Protein AF-A0A382TQS8-F1 (afdb_monomer_lite)

Sequence (113 aa):
MTKLNESIEMHDLKLEKVFITHTHFDHIQFLSDILYQFPQVQLCGYEKPEIKLSNHYRKLIHHEIISLGSEMITSLHTPGHYPDSLCFWNKKNNSLFTGDTMFVGRTGRTVDT

InterPro domains:
  IPR001279 Metallo-beta-lactamase [PF00753] (9-111)
  IPR036866 Ribonuclease Z/Hydroxyacylglutathione hydrolase-like [G3DSA:3.60.15.10] (1-113)
  IPR036866 Ribonuclease Z/Hydroxyacylglutathione hydrolase-like [SSF56281] (6-111)
  IPR051453 Metallo-Beta-Lactamase Glyoxalase II [PTHR46233] (3-110)

Secondary structure (DSSP, 8-state):
-HHHHHHHHHTT----EEE-S---HHHHTTHHHHHHH-TTPEEEEESS-SSPPPTTEEEE-TT-EEEETTEEEEEEE--SSSTT-EEEEETTTTEEE-TTSEETTEEPPPP--

Radius of gyration: 14.23 Å; chains: 1; bounding box: 32×33×36 Å

Foldseek 3Di:
DVVVVCVCVVVVHDQAEDEQQAPDCVSCVCVVVCCVVRVNHAYEFAQDHPDDDDPSYDHDDAQDWDDDPPFIWGWHQQPFQHRRGTKIDGPVVRDIDRPQQDDVPDHHHGDDD

pLDDT: mean 94.54, std 6.4, range [56.53, 98.81]

Structure (mmCIF, N/CA/C/O backbone):
data_AF-A0A382TQS8-F1
#
_entry.id   AF-A0A382TQS8-F1
#
loop_
_atom_site.group_PDB
_atom_site.id
_atom_site.type_symbol
_atom_site.label_atom_id
_atom_site.label_alt_id
_atom_site.label_comp_id
_atom_site.label_asym_id
_atom_site.label_entity_id
_atom_site.label_seq_id
_atom_site.pdbx_PDB_ins_code
_atom_site.Cartn_x
_atom_site.Cartn_y
_atom_site.Cartn_z
_atom_site.occupancy
_atom_site.B_iso_or_equiv
_atom_site.auth_seq_id
_atom_site.auth_comp_id
_atom_site.auth_asym_id
_atom_site.auth_atom_id
_atom_site.pdbx_PDB_model_num
ATOM 1 N N .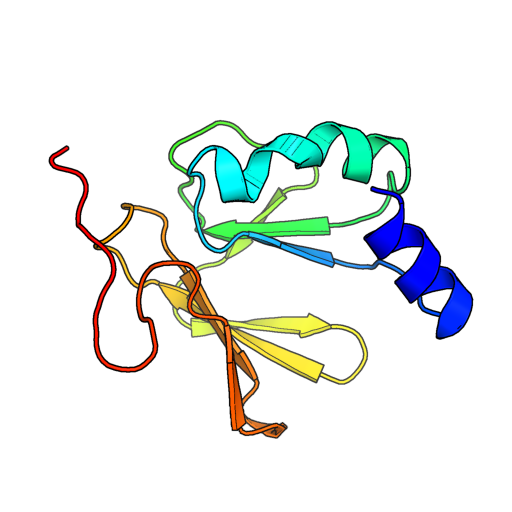 MET A 1 1 ? -2.735 16.665 0.560 1.00 76.62 1 MET A N 1
ATOM 2 C CA . MET A 1 1 ? -3.124 16.459 1.971 1.00 76.62 1 MET A CA 1
ATOM 3 C C . MET A 1 1 ? -4.519 16.966 2.299 1.00 76.62 1 MET A C 1
ATOM 5 O O . MET A 1 1 ? -5.272 16.199 2.873 1.00 76.62 1 MET A O 1
ATOM 9 N N . THR A 1 2 ? -4.920 18.165 1.863 1.00 79.62 2 THR A N 1
ATOM 10 C CA . THR A 1 2 ? -6.241 18.745 2.185 1.00 79.62 2 THR A CA 1
ATOM 11 C C . THR A 1 2 ? -7.418 17.812 1.887 1.00 79.62 2 THR A C 1
ATOM 13 O O . THR A 1 2 ? -8.191 17.529 2.787 1.00 79.62 2 THR A O 1
ATOM 16 N N . LYS A 1 3 ? -7.474 17.206 0.691 1.00 91.25 3 LYS A N 1
ATOM 17 C CA . LYS A 1 3 ? -8.563 16.279 0.321 1.00 91.25 3 LYS A CA 1
ATOM 18 C C . LYS A 1 3 ? -8.658 15.023 1.195 1.00 91.25 3 LYS A C 1
ATOM 20 O O . LYS A 1 3 ? -9.750 14.507 1.399 1.00 91.25 3 LYS A O 1
ATOM 25 N N . LEU A 1 4 ? -7.521 14.505 1.671 1.00 92.19 4 LEU A N 1
ATOM 26 C CA . LEU A 1 4 ? -7.511 13.335 2.552 1.00 92.19 4 LEU A CA 1
ATOM 27 C C . LEU A 1 4 ? -8.114 13.710 3.906 1.00 92.19 4 LEU A C 1
ATOM 29 O O . LEU A 1 4 ? -9.021 13.029 4.368 1.00 92.19 4 LEU A O 1
ATOM 33 N N . ASN A 1 5 ? -7.660 14.821 4.489 1.00 92.94 5 ASN A N 1
ATOM 34 C CA . ASN A 1 5 ? -8.159 15.302 5.776 1.00 92.94 5 ASN A CA 1
ATOM 35 C C . ASN A 1 5 ? -9.640 15.687 5.690 1.00 92.94 5 ASN A C 1
ATOM 37 O O . ASN A 1 5 ? -10.424 15.223 6.507 1.00 92.94 5 ASN A O 1
ATOM 41 N N . GLU A 1 6 ? -10.041 16.414 4.643 1.00 95.31 6 GLU A N 1
ATOM 42 C CA . GLU A 1 6 ? -11.447 16.731 4.361 1.00 95.31 6 GLU A CA 1
ATOM 43 C C . GLU A 1 6 ? -12.305 15.461 4.286 1.00 95.31 6 GLU A C 1
ATOM 45 O O . GLU A 1 6 ? -13.378 15.404 4.878 1.00 95.31 6 GLU A O 1
ATOM 50 N N . SER A 1 7 ? -11.834 14.417 3.591 1.00 95.94 7 SER A N 1
ATOM 51 C CA . SER A 1 7 ? -12.570 13.153 3.489 1.00 95.94 7 SER A CA 1
ATOM 52 C C . SER A 1 7 ? -12.661 12.419 4.824 1.00 95.94 7 SER A C 1
ATOM 54 O O . SER A 1 7 ? -13.690 11.799 5.087 1.00 95.94 7 SER A O 1
ATOM 56 N N . ILE A 1 8 ? -11.597 12.451 5.631 1.00 95.88 8 ILE A N 1
ATOM 57 C CA . ILE A 1 8 ? -11.554 11.825 6.955 1.00 95.88 8 ILE A CA 1
ATOM 58 C C . ILE A 1 8 ? -12.543 12.521 7.891 1.00 95.88 8 ILE A C 1
ATOM 60 O O . I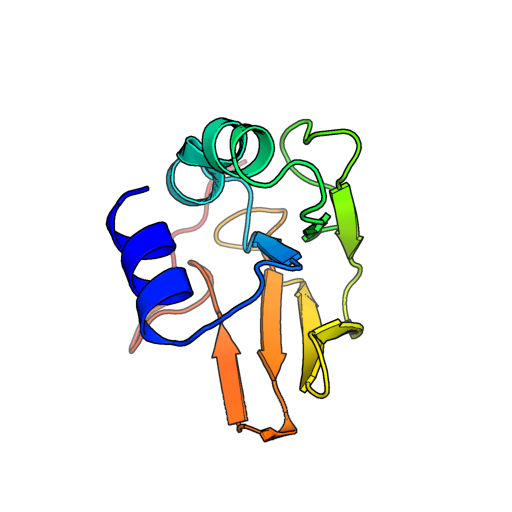LE A 1 8 ? -13.367 11.846 8.501 1.00 95.88 8 ILE A O 1
ATOM 64 N N . GLU A 1 9 ? -12.500 13.851 7.959 1.00 95.88 9 GLU A N 1
ATOM 65 C CA . GLU A 1 9 ? -13.374 14.661 8.813 1.00 95.88 9 GLU A CA 1
ATOM 66 C C . GLU A 1 9 ? -14.842 14.553 8.387 1.00 95.88 9 GLU A C 1
ATOM 68 O O . GLU A 1 9 ? -15.712 14.316 9.220 1.00 95.88 9 GLU A O 1
ATOM 73 N N . MET A 1 10 ? -15.125 14.659 7.084 1.00 97.44 10 MET A N 1
ATOM 74 C CA . MET A 1 10 ? -16.489 14.605 6.543 1.00 97.44 10 MET A CA 1
ATOM 75 C C . MET A 1 10 ? -17.205 13.283 6.846 1.00 97.44 10 MET A C 1
ATOM 77 O O . MET A 1 10 ? -18.427 13.270 6.980 1.00 97.44 10 MET A O 1
ATOM 81 N N . HIS A 1 11 ? -16.460 12.181 6.930 1.00 96.81 11 HIS A N 1
ATOM 82 C CA . HIS A 1 11 ? -17.013 10.839 7.119 1.00 96.81 11 HIS A CA 1
ATOM 83 C C . HIS A 1 11 ? -16.735 10.261 8.515 1.00 96.81 11 HIS A C 1
ATOM 85 O O . HIS A 1 11 ? -17.001 9.079 8.723 1.00 96.81 11 HIS A O 1
ATOM 91 N N . ASP A 1 12 ? -16.198 11.064 9.444 1.00 96.44 12 ASP A N 1
ATOM 92 C CA . ASP A 1 12 ? -15.811 10.642 10.800 1.00 96.44 12 ASP A CA 1
ATOM 93 C C . ASP A 1 12 ? -14.958 9.356 10.802 1.00 96.44 12 ASP A C 1
ATOM 95 O O . ASP A 1 12 ? -15.241 8.359 11.471 1.00 96.44 12 ASP A O 1
ATOM 99 N N . LEU A 1 13 ? -13.924 9.342 9.955 1.00 95.56 13 LEU A N 1
ATOM 100 C CA . LEU A 1 13 ? -13.070 8.174 9.756 1.00 95.56 13 LEU A CA 1
ATOM 101 C C . LEU A 1 13 ? -11.824 8.223 10.638 1.00 95.56 13 LEU A C 1
ATOM 103 O O . LEU A 1 13 ? -11.307 9.274 11.007 1.00 95.56 13 LEU A O 1
ATOM 107 N N . LYS A 1 14 ? -11.259 7.043 10.894 1.00 94.94 14 LYS A N 1
ATOM 108 C CA . LYS A 1 14 ? -9.925 6.896 11.476 1.00 94.94 14 LYS A CA 1
ATOM 109 C C . LYS A 1 14 ? -8.975 6.317 10.435 1.00 94.94 14 LYS A C 1
ATOM 111 O O . LYS A 1 14 ? -9.175 5.196 9.969 1.00 94.94 14 LYS A O 1
ATOM 116 N N . LEU A 1 15 ? -7.910 7.049 10.111 1.00 95.25 15 LEU A N 1
ATOM 117 C CA . LEU A 1 15 ? -6.863 6.540 9.229 1.00 95.25 15 LEU A CA 1
ATOM 118 C C . LEU A 1 15 ? -6.003 5.509 9.975 1.00 95.25 15 LEU A C 1
ATOM 120 O O . LEU A 1 15 ? -5.223 5.853 10.860 1.00 95.25 15 LEU A O 1
ATOM 124 N N . GLU A 1 16 ? -6.169 4.233 9.631 1.00 95.62 16 GLU A N 1
ATOM 125 C CA . GLU A 1 16 ? -5.471 3.121 10.291 1.00 95.62 16 GLU A CA 1
ATOM 126 C C . GLU A 1 16 ? -4.299 2.580 9.462 1.00 95.62 16 GLU A C 1
ATOM 128 O O . GLU A 1 16 ? -3.225 2.300 9.999 1.00 95.62 16 GLU A O 1
ATOM 133 N N . LYS A 1 17 ? -4.495 2.433 8.148 1.00 96.62 17 LYS A N 1
ATOM 134 C CA . LYS A 1 17 ? -3.513 1.838 7.238 1.00 96.62 17 LYS A CA 1
ATOM 135 C C . LYS A 1 17 ? -3.431 2.611 5.927 1.00 96.62 17 LYS A C 1
ATOM 137 O O . LYS A 1 17 ? -4.442 3.104 5.433 1.00 96.62 17 LYS A O 1
ATOM 142 N N . VAL A 1 18 ? -2.238 2.644 5.341 1.00 96.81 18 VAL A N 1
ATOM 143 C CA . VAL A 1 18 ? -1.996 3.087 3.962 1.00 96.81 18 VAL A CA 1
ATOM 144 C C . VAL A 1 18 ? -1.485 1.900 3.167 1.00 96.81 18 VAL A C 1
ATOM 146 O O . VAL A 1 18 ? -0.462 1.313 3.515 1.00 96.81 18 VAL A O 1
ATOM 149 N N . PHE A 1 19 ? -2.188 1.562 2.093 1.00 97.94 19 PHE A N 1
ATOM 150 C CA . PHE A 1 19 ? -1.798 0.505 1.171 1.00 97.94 19 PHE A CA 1
ATOM 151 C C . PHE A 1 19 ? -1.012 1.101 0.005 1.00 97.94 19 PHE A C 1
ATOM 153 O O . PHE A 1 19 ? -1.533 1.921 -0.747 1.00 97.94 19 PHE A O 1
ATOM 160 N N . ILE A 1 20 ? 0.246 0.695 -0.125 1.00 98.00 20 ILE A N 1
ATOM 161 C CA . ILE A 1 20 ? 1.167 1.124 -1.174 1.00 98.00 20 ILE A CA 1
ATOM 162 C C . ILE A 1 20 ? 1.129 0.058 -2.262 1.00 98.00 20 ILE A C 1
ATOM 164 O O . ILE A 1 20 ? 1.471 -1.097 -2.006 1.00 98.00 20 ILE A O 1
ATOM 168 N N . THR A 1 21 ? 0.682 0.435 -3.461 1.00 98.38 21 THR A N 1
ATOM 169 C CA . THR A 1 21 ? 0.626 -0.505 -4.588 1.00 98.38 21 THR A CA 1
ATOM 170 C C . THR A 1 21 ? 2.022 -0.817 -5.106 1.00 98.38 21 THR A C 1
ATOM 172 O O . THR A 1 21 ? 2.305 -1.969 -5.373 1.00 98.38 21 THR A O 1
ATOM 175 N N . HIS A 1 22 ? 2.904 0.173 -5.207 1.00 97.62 22 HIS A N 1
ATOM 176 C CA . HIS A 1 22 ? 4.304 0.015 -5.598 1.00 97.62 22 HIS A CA 1
ATOM 177 C C . HIS A 1 22 ? 5.088 1.270 -5.203 1.00 97.62 22 HIS A C 1
ATOM 179 O O . HIS A 1 22 ? 4.481 2.292 -4.866 1.00 97.62 22 HIS A O 1
ATOM 185 N N . THR A 1 23 ? 6.422 1.227 -5.241 1.00 96.25 23 THR A N 1
ATOM 186 C CA . THR A 1 23 ? 7.248 2.365 -4.800 1.00 96.25 23 THR A CA 1
ATOM 187 C C . THR A 1 23 ? 7.707 3.317 -5.905 1.00 96.25 23 THR A C 1
ATOM 189 O O . THR A 1 23 ? 8.753 3.954 -5.764 1.00 96.25 23 THR A O 1
ATOM 192 N N . HIS A 1 24 ? 6.931 3.485 -6.981 1.00 95.06 24 HIS A N 1
ATOM 193 C CA . HIS A 1 24 ? 7.132 4.649 -7.849 1.00 95.06 24 HIS A CA 1
ATOM 194 C C . HIS A 1 24 ? 6.791 5.942 -7.115 1.00 95.06 24 HIS A C 1
ATOM 196 O O . HIS A 1 24 ? 5.888 5.986 -6.278 1.00 95.06 24 HIS A O 1
ATOM 202 N N . PHE A 1 25 ? 7.531 7.002 -7.446 1.00 94.69 25 PHE A N 1
ATOM 203 C CA . PHE A 1 25 ? 7.535 8.264 -6.710 1.00 94.69 25 PHE A CA 1
ATOM 204 C C . PHE A 1 25 ? 6.135 8.848 -6.487 1.00 94.69 25 PHE A C 1
ATOM 206 O O . PHE A 1 25 ? 5.814 9.239 -5.369 1.00 94.69 25 PHE A O 1
ATOM 213 N N . ASP A 1 26 ? 5.283 8.866 -7.506 1.00 95.50 26 ASP A N 1
ATOM 214 C CA . ASP A 1 26 ? 3.931 9.424 -7.442 1.00 95.50 26 ASP A CA 1
ATOM 215 C C . ASP A 1 26 ? 2.980 8.648 -6.509 1.00 95.50 26 ASP A C 1
ATOM 217 O O . ASP A 1 26 ? 2.030 9.234 -5.989 1.00 95.50 26 ASP A O 1
ATOM 221 N N . HIS A 1 27 ? 3.274 7.381 -6.196 1.00 95.94 27 HIS A N 1
ATOM 222 C CA . HIS A 1 27 ? 2.507 6.562 -5.242 1.00 95.94 27 HIS A CA 1
ATOM 223 C C . HIS A 1 27 ? 2.967 6.725 -3.787 1.00 95.94 27 HIS A C 1
ATOM 225 O O . HIS A 1 27 ? 2.248 6.347 -2.862 1.00 95.94 27 HIS A O 1
ATOM 231 N N . ILE A 1 28 ? 4.149 7.306 -3.561 1.00 95.31 28 ILE A N 1
ATOM 232 C CA . ILE A 1 28 ? 4.778 7.404 -2.231 1.00 95.31 28 ILE A CA 1
ATOM 233 C C . ILE A 1 28 ? 5.163 8.830 -1.822 1.00 95.31 28 ILE A C 1
ATOM 235 O O . ILE A 1 28 ? 5.582 9.043 -0.683 1.00 95.31 28 ILE A O 1
ATOM 239 N N . GLN A 1 29 ? 5.041 9.801 -2.733 1.00 94.50 29 GLN A N 1
ATOM 240 C CA . GLN A 1 29 ? 5.587 11.156 -2.608 1.00 94.50 29 GLN A CA 1
ATOM 241 C C . GLN A 1 29 ? 5.256 11.819 -1.268 1.00 94.50 29 GLN A C 1
ATOM 243 O O . GLN A 1 29 ? 6.080 12.543 -0.717 1.00 94.50 29 GLN A O 1
ATOM 248 N N . PHE A 1 30 ? 4.059 11.562 -0.738 1.00 93.62 30 PHE A N 1
ATOM 249 C CA . PHE A 1 30 ? 3.552 12.228 0.456 1.00 93.62 30 PHE A CA 1
ATOM 250 C C . PHE A 1 30 ? 3.480 11.333 1.701 1.00 93.62 30 PHE A C 1
ATOM 252 O O . PHE A 1 30 ? 2.812 11.685 2.675 1.00 93.62 30 PHE A O 1
ATOM 259 N N . LEU A 1 31 ? 4.159 10.180 1.711 1.00 93.06 31 LEU A N 1
ATOM 260 C CA . LEU A 1 31 ? 4.174 9.302 2.887 1.00 93.06 31 LEU A CA 1
ATOM 261 C C . LEU A 1 31 ? 4.754 9.997 4.127 1.00 93.06 31 LEU A C 1
ATOM 263 O O . LEU A 1 31 ? 4.274 9.748 5.229 1.00 93.06 31 LEU A O 1
ATOM 267 N N . SER A 1 32 ? 5.739 10.889 3.968 1.00 92.31 32 SER A N 1
ATOM 268 C CA . SER A 1 32 ? 6.298 11.671 5.081 1.00 92.31 32 SER A CA 1
ATOM 269 C C . SER A 1 32 ? 5.248 12.551 5.753 1.00 92.31 32 SER A C 1
ATOM 271 O O . SER A 1 32 ? 5.163 12.578 6.978 1.00 92.31 32 SER A O 1
ATOM 273 N N . ASP A 1 33 ? 4.420 13.227 4.958 1.00 93.62 33 ASP A N 1
ATOM 274 C CA . ASP A 1 33 ? 3.389 14.133 5.464 1.00 93.62 33 ASP A CA 1
ATOM 275 C C . ASP A 1 33 ? 2.268 13.350 6.152 1.00 93.62 33 ASP A C 1
ATOM 277 O O . ASP A 1 33 ? 1.787 13.757 7.210 1.00 93.62 33 ASP A O 1
ATOM 281 N N . ILE A 1 34 ? 1.892 12.194 5.588 1.00 93.94 34 ILE A N 1
ATOM 282 C CA . ILE A 1 34 ? 0.924 11.282 6.209 1.00 93.94 34 ILE A CA 1
ATOM 283 C C . ILE A 1 34 ? 1.453 10.795 7.558 1.00 93.94 34 ILE A C 1
ATOM 285 O O . ILE A 1 34 ? 0.727 10.852 8.543 1.00 93.94 34 ILE A O 1
ATOM 289 N N . LE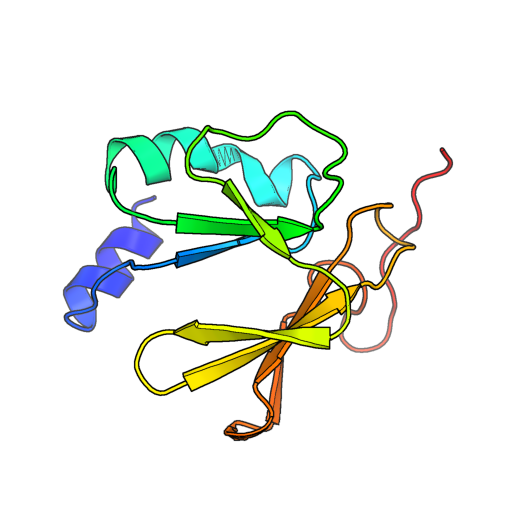U A 1 35 ? 2.707 10.343 7.627 1.00 93.19 35 LEU A N 1
ATOM 290 C CA . LEU A 1 35 ? 3.306 9.867 8.877 1.00 93.19 35 LEU A CA 1
ATOM 291 C C . LEU A 1 35 ? 3.451 10.985 9.915 1.00 93.19 35 LEU A C 1
ATOM 293 O O . LEU A 1 35 ? 3.309 10.727 11.106 1.00 93.19 35 LEU A O 1
ATOM 297 N N . TYR A 1 36 ? 3.714 12.220 9.484 1.00 93.19 36 TYR A N 1
ATOM 298 C CA . TYR A 1 36 ? 3.773 13.371 10.382 1.00 93.19 36 TYR A CA 1
ATOM 299 C C . TYR A 1 36 ? 2.405 13.676 11.010 1.00 93.19 36 TYR A C 1
ATOM 301 O O . TYR A 1 36 ? 2.320 13.913 12.213 1.00 93.19 36 TYR A O 1
ATOM 309 N N . GLN A 1 37 ? 1.331 13.640 10.216 1.00 93.62 37 GLN A N 1
ATOM 310 C CA . GLN A 1 37 ? -0.029 13.934 10.690 1.00 93.62 37 GLN A CA 1
ATOM 311 C C . GLN A 1 37 ? -0.674 12.754 11.429 1.00 93.62 37 GLN A C 1
ATOM 313 O O . GLN A 1 37 ? -1.411 12.945 12.394 1.00 93.62 37 GLN A O 1
ATOM 318 N N . PHE A 1 38 ? -0.373 11.531 10.998 1.00 93.69 38 PHE A N 1
ATOM 319 C CA . PHE A 1 38 ? -0.942 10.289 11.509 1.00 93.69 38 PHE A CA 1
ATOM 320 C C . PHE A 1 38 ? 0.182 9.336 11.940 1.00 93.69 38 PHE A C 1
ATOM 322 O O . PHE A 1 38 ? 0.394 8.301 11.309 1.00 93.69 38 PHE A O 1
ATOM 329 N N . PRO A 1 39 ? 0.897 9.626 13.041 1.00 92.62 39 PRO A N 1
ATOM 330 C CA . PRO A 1 39 ? 2.095 8.876 13.440 1.00 92.62 39 PRO A CA 1
ATOM 331 C C . PRO A 1 39 ? 1.843 7.402 13.784 1.00 92.62 39 PRO A C 1
ATOM 333 O O . PRO A 1 39 ? 2.784 6.622 13.884 1.00 92.62 39 PRO A O 1
ATOM 336 N N . GLN A 1 40 ? 0.580 7.010 13.975 1.00 92.38 40 GLN A N 1
ATOM 337 C CA . GLN A 1 40 ? 0.178 5.636 14.288 1.00 92.38 40 GLN A CA 1
ATOM 338 C C . GLN A 1 40 ? -0.278 4.833 13.064 1.00 92.38 40 GLN A C 1
ATOM 340 O O . GLN A 1 40 ? -0.637 3.664 13.203 1.00 92.38 40 GLN A O 1
ATOM 345 N N . VAL A 1 41 ? -0.312 5.442 11.876 1.00 95.19 41 VAL A N 1
ATOM 346 C CA . VAL A 1 41 ? -0.751 4.753 10.662 1.00 95.19 41 VAL A CA 1
ATOM 347 C C . VAL A 1 41 ? 0.256 3.673 10.266 1.00 95.19 41 VAL A C 1
ATOM 349 O O . VAL A 1 41 ? 1.471 3.879 10.296 1.00 95.19 41 VAL A O 1
ATOM 352 N N . GLN A 1 42 ? -0.244 2.504 9.877 1.00 95.94 42 GLN A N 1
ATOM 353 C CA . GLN A 1 42 ? 0.596 1.424 9.372 1.00 95.94 42 GLN A CA 1
ATOM 354 C C . GLN A 1 42 ? 0.723 1.525 7.851 1.00 95.94 42 GLN A C 1
ATOM 356 O O . GLN A 1 42 ? -0.275 1.503 7.129 1.00 95.94 42 GLN A O 1
ATOM 361 N N . LEU A 1 43 ? 1.954 1.584 7.348 1.00 97.00 43 LEU A N 1
ATOM 362 C CA . LEU A 1 43 ? 2.210 1.487 5.912 1.00 97.00 43 LEU A CA 1
ATOM 363 C C . LEU A 1 43 ? 2.241 0.014 5.517 1.00 97.00 43 LEU A C 1
ATOM 365 O O . LEU A 1 43 ? 2.896 -0.771 6.188 1.00 97.00 43 LEU A O 1
ATOM 369 N N . CYS A 1 44 ? 1.556 -0.373 4.450 1.00 97.81 44 CYS A N 1
ATOM 370 C CA . CYS A 1 44 ? 1.459 -1.759 4.000 1.00 97.81 44 CYS A CA 1
ATOM 371 C C . CYS A 1 44 ? 1.872 -1.848 2.531 1.00 97.81 44 CYS A C 1
ATOM 373 O O . CYS A 1 44 ? 1.304 -1.143 1.702 1.00 97.81 44 CYS A O 1
ATOM 375 N N . GLY A 1 45 ? 2.825 -2.712 2.195 1.00 97.94 45 GLY A N 1
ATOM 376 C CA . GLY A 1 45 ? 3.279 -2.908 0.815 1.00 97.94 45 GLY A CA 1
ATOM 377 C C . GLY A 1 45 ? 4.064 -4.208 0.657 1.00 97.94 45 GLY A C 1
ATOM 378 O O . GLY A 1 45 ? 4.133 -4.997 1.598 1.00 97.94 45 GLY A O 1
ATOM 379 N N . TYR A 1 46 ? 4.636 -4.447 -0.523 1.00 98.06 46 TYR A N 1
ATOM 380 C CA . TYR A 1 46 ? 5.326 -5.704 -0.815 1.00 98.06 46 TYR A CA 1
ATOM 381 C C . TYR A 1 46 ? 6.528 -5.960 0.105 1.00 98.06 46 TYR A C 1
ATOM 383 O O . TYR A 1 46 ? 7.244 -5.052 0.507 1.00 98.06 46 TYR A O 1
ATOM 391 N N . GLU A 1 47 ? 6.791 -7.221 0.443 1.00 97.12 47 GLU A N 1
ATOM 392 C CA . GLU A 1 47 ? 7.861 -7.592 1.377 1.00 97.12 47 GLU A CA 1
ATOM 393 C C . GLU A 1 47 ? 9.273 -7.113 0.985 1.00 97.12 47 GLU A C 1
ATOM 395 O O . GLU A 1 47 ? 10.133 -6.954 1.862 1.00 97.12 47 GLU A O 1
ATOM 400 N N . LYS A 1 48 ? 9.492 -6.857 -0.310 1.00 95.81 48 LYS A N 1
ATOM 401 C CA . LYS A 1 48 ? 10.750 -6.394 -0.904 1.00 95.81 48 LYS A CA 1
ATOM 402 C C . LYS A 1 48 ? 10.497 -5.115 -1.718 1.00 95.81 48 LYS A C 1
ATOM 404 O O . LYS A 1 48 ? 10.396 -5.206 -2.936 1.00 95.81 48 LYS A O 1
ATOM 409 N N . PRO A 1 49 ? 10.335 -3.953 -1.063 1.00 94.12 49 PRO A N 1
ATOM 410 C CA . PRO A 1 49 ? 10.159 -2.693 -1.774 1.00 94.12 49 PRO A CA 1
ATOM 411 C C . PRO A 1 49 ? 11.457 -2.283 -2.480 1.00 94.12 49 PRO A C 1
ATOM 413 O O . PRO A 1 49 ? 12.547 -2.561 -1.972 1.00 94.12 49 PRO A O 1
ATOM 416 N N . GLU A 1 50 ? 11.352 -1.557 -3.593 1.00 93.75 50 GLU A N 1
ATOM 417 C CA . GLU A 1 50 ? 12.536 -1.067 -4.330 1.00 93.75 50 GLU A CA 1
ATOM 418 C C . GLU A 1 50 ? 13.242 0.093 -3.608 1.00 93.75 50 GLU A C 1
ATOM 420 O O . GLU A 1 50 ? 14.395 0.422 -3.890 1.00 93.75 50 GLU A O 1
ATOM 425 N N . ILE A 1 51 ? 12.572 0.707 -2.629 1.00 91.69 51 ILE A N 1
ATOM 426 C CA . ILE A 1 51 ? 13.152 1.737 -1.767 1.00 91.69 51 ILE A CA 1
ATOM 427 C C . ILE A 1 51 ? 13.011 1.394 -0.286 1.00 91.69 51 ILE A C 1
ATOM 429 O O . ILE A 1 51 ? 12.130 0.649 0.147 1.00 91.69 51 ILE A O 1
ATOM 433 N N . LYS A 1 52 ? 13.842 2.033 0.538 1.00 88.56 52 LYS A N 1
ATOM 434 C CA . LYS A 1 52 ? 13.724 1.931 1.991 1.00 88.56 52 LYS A CA 1
ATOM 435 C C . LYS A 1 52 ? 12.527 2.741 2.497 1.00 88.56 52 LYS A C 1
ATOM 437 O O . LYS A 1 52 ? 12.513 3.965 2.399 1.00 88.56 52 LYS A O 1
ATOM 442 N N . LEU A 1 53 ? 11.563 2.048 3.096 1.00 86.81 53 LEU A N 1
ATOM 443 C CA . LEU A 1 53 ? 10.401 2.640 3.763 1.00 86.81 53 LEU A CA 1
ATOM 444 C C . LEU A 1 53 ? 10.613 2.728 5.287 1.00 86.81 53 LEU A C 1
ATOM 446 O O . LEU A 1 53 ? 11.593 2.209 5.827 1.00 86.81 53 LEU A O 1
ATOM 450 N N . SER A 1 54 ? 9.721 3.447 5.975 1.00 81.06 54 SER A N 1
ATOM 451 C CA . SER A 1 54 ? 9.837 3.751 7.408 1.00 81.06 54 SER A CA 1
ATOM 452 C C . SER A 1 54 ? 9.706 2.513 8.311 1.00 81.06 54 SER A C 1
ATOM 454 O O . SER A 1 54 ? 9.296 1.436 7.886 1.00 81.06 54 SER A O 1
ATOM 456 N N . ASN A 1 55 ? 9.996 2.681 9.604 1.00 74.31 55 ASN A N 1
ATOM 457 C CA . ASN A 1 55 ? 9.906 1.601 10.595 1.00 74.31 55 ASN A CA 1
ATOM 458 C C . ASN A 1 55 ? 8.466 1.097 10.841 1.00 74.31 55 ASN A C 1
ATOM 460 O O . ASN A 1 55 ? 8.293 0.025 11.411 1.00 74.31 55 ASN A O 1
ATOM 464 N N . HIS A 1 56 ? 7.439 1.835 10.401 1.00 83.06 56 HIS A N 1
ATOM 465 C CA . HIS A 1 56 ? 6.021 1.452 10.515 1.00 83.06 56 HIS A CA 1
ATOM 466 C C . HIS A 1 56 ? 5.527 0.631 9.311 1.00 83.06 56 HIS A C 1
ATOM 468 O O . HIS A 1 56 ? 4.321 0.495 9.088 1.00 83.06 56 HIS A O 1
ATOM 474 N N . TYR A 1 57 ? 6.458 0.105 8.514 1.00 94.81 57 TYR A N 1
ATOM 475 C CA . TYR A 1 57 ? 6.164 -0.662 7.318 1.00 94.81 57 TYR A CA 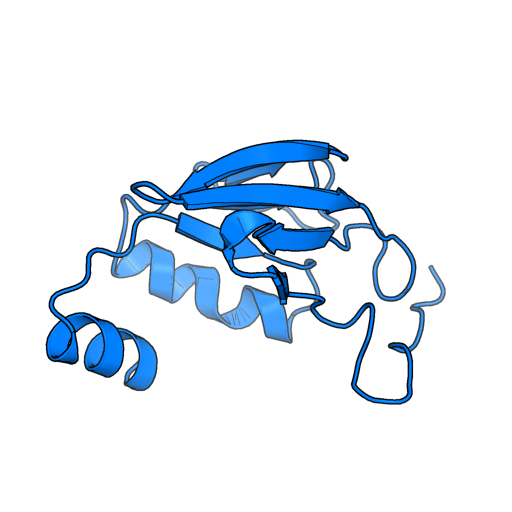1
ATOM 476 C C . TYR A 1 57 ? 5.858 -2.130 7.625 1.00 94.81 57 TYR A C 1
ATOM 478 O O . TYR A 1 57 ? 6.708 -2.895 8.087 1.00 94.81 57 TYR A O 1
ATOM 486 N N . ARG A 1 58 ? 4.633 -2.536 7.309 1.00 96.19 58 ARG A N 1
ATOM 487 C CA . ARG A 1 58 ? 4.188 -3.917 7.255 1.00 96.19 58 ARG A CA 1
ATOM 488 C C . ARG A 1 58 ? 4.460 -4.490 5.868 1.00 96.19 58 ARG A C 1
ATOM 490 O O . ARG A 1 58 ? 3.860 -4.081 4.875 1.00 96.19 58 ARG A O 1
ATOM 497 N N . LYS A 1 59 ? 5.338 -5.485 5.855 1.00 97.31 59 LYS A N 1
ATOM 498 C CA . LYS A 1 59 ? 5.658 -6.312 4.695 1.00 97.31 59 LYS A CA 1
ATOM 499 C C . LYS A 1 59 ? 4.506 -7.266 4.414 1.00 97.31 59 LYS A C 1
ATOM 501 O O . LYS A 1 59 ? 4.085 -7.968 5.329 1.00 97.31 59 LYS A O 1
ATOM 506 N N . LEU A 1 60 ? 4.036 -7.276 3.174 1.00 98.25 60 LEU A N 1
ATOM 507 C CA . LEU A 1 60 ? 2.996 -8.168 2.685 1.00 98.25 60 LEU A CA 1
ATOM 508 C C . LEU A 1 60 ? 3.563 -9.116 1.635 1.00 98.25 60 LEU A C 1
ATOM 510 O O . LEU A 1 60 ? 4.273 -8.691 0.719 1.00 98.25 60 LEU A O 1
ATOM 514 N N . ILE A 1 61 ? 3.202 -10.390 1.745 1.00 98.44 61 ILE A N 1
ATOM 515 C CA . ILE A 1 61 ? 3.513 -11.401 0.728 1.00 98.44 61 ILE A CA 1
ATOM 516 C C . ILE A 1 61 ? 2.327 -11.633 -0.217 1.00 98.44 61 ILE A C 1
ATOM 518 O O . ILE A 1 61 ? 1.214 -11.143 -0.001 1.00 98.44 61 ILE A O 1
ATOM 522 N N . HIS A 1 62 ? 2.555 -12.376 -1.299 1.00 98.62 62 HIS A N 1
ATOM 523 C CA . HIS A 1 62 ? 1.480 -12.784 -2.203 1.00 98.62 62 HIS A CA 1
ATOM 524 C C . HIS A 1 62 ? 0.445 -13.649 -1.458 1.00 98.62 62 HIS A C 1
ATOM 526 O O . HIS A 1 62 ? 0.813 -14.565 -0.726 1.00 98.62 62 HIS A O 1
ATOM 532 N N . HIS A 1 63 ? -0.842 -13.353 -1.655 1.00 98.44 63 HIS A N 1
ATOM 533 C CA . HIS A 1 63 ? -1.988 -13.943 -0.955 1.00 98.44 63 HIS A CA 1
ATOM 534 C C . HIS A 1 63 ? -2.049 -13.704 0.564 1.00 98.44 63 HIS A C 1
ATOM 536 O O . HIS A 1 63 ? -2.841 -14.357 1.247 1.00 98.44 63 HIS A O 1
ATOM 542 N N . GLU A 1 64 ? -1.278 -12.762 1.118 1.00 98.31 64 GLU A N 1
ATOM 543 C CA . GLU A 1 64 ? -1.475 -12.366 2.514 1.00 98.31 64 GLU A CA 1
ATOM 544 C C . GLU A 1 64 ? -2.826 -11.665 2.686 1.00 98.31 64 GLU A C 1
ATOM 546 O O . GLU A 1 64 ? -3.250 -10.860 1.856 1.00 98.31 64 GLU A O 1
ATOM 551 N N . ILE A 1 65 ? -3.511 -11.978 3.785 1.00 98.25 65 ILE A N 1
ATOM 552 C CA . ILE A 1 65 ? -4.777 -11.347 4.142 1.00 98.25 65 ILE A CA 1
ATOM 553 C C . ILE A 1 65 ? -4.539 -10.407 5.317 1.00 98.25 65 ILE A C 1
ATOM 555 O O . ILE A 1 65 ? -4.032 -10.807 6.365 1.00 98.25 65 ILE A O 1
ATOM 559 N N . ILE A 1 66 ? -4.956 -9.158 5.149 1.00 97.38 66 ILE A N 1
ATOM 560 C CA . ILE A 1 66 ? -4.838 -8.098 6.142 1.00 97.38 66 ILE A CA 1
ATOM 561 C C . ILE A 1 66 ? -6.197 -7.453 6.395 1.00 97.38 66 ILE A C 1
ATOM 563 O O . ILE A 1 66 ? -6.958 -7.169 5.471 1.00 97.38 66 ILE A O 1
ATOM 567 N N . SER A 1 67 ? -6.507 -7.226 7.668 1.00 96.94 67 SER A N 1
ATOM 568 C CA . SER A 1 67 ? -7.746 -6.572 8.074 1.00 96.94 67 SER A CA 1
ATOM 569 C C . SER A 1 67 ? -7.657 -5.050 7.948 1.00 96.94 67 SER A C 1
ATOM 571 O O . SER A 1 67 ? -6.610 -4.445 8.195 1.00 96.94 67 SER A O 1
ATOM 573 N N . LEU A 1 68 ? -8.779 -4.417 7.622 1.00 95.38 68 LEU A N 1
ATOM 574 C CA . LEU A 1 68 ? -9.000 -2.975 7.724 1.00 95.38 68 LEU A CA 1
ATOM 575 C C . LEU A 1 68 ? -10.386 -2.770 8.344 1.00 95.38 68 LEU A C 1
ATOM 577 O O . LEU A 1 68 ? -11.401 -2.935 7.670 1.00 95.38 68 LEU A O 1
ATOM 581 N N . GLY A 1 69 ? -10.439 -2.492 9.648 1.00 92.88 69 GLY A N 1
ATOM 582 C CA . GLY A 1 69 ? -11.687 -2.609 10.402 1.00 92.88 69 GLY A CA 1
ATOM 583 C C . GLY A 1 69 ? -12.283 -4.019 10.280 1.00 92.88 69 GLY A C 1
ATOM 584 O O . GLY A 1 69 ? -11.637 -5.004 10.637 1.00 92.88 69 GLY A O 1
ATOM 585 N N . SER A 1 70 ? -13.509 -4.116 9.761 1.00 94.06 70 SER A N 1
ATOM 586 C CA . SER A 1 70 ? -14.211 -5.384 9.497 1.00 94.06 70 SER A CA 1
ATOM 587 C C . SER A 1 70 ? -13.996 -5.940 8.082 1.00 94.06 70 SER A C 1
ATOM 589 O O . SER A 1 70 ? -14.520 -7.006 7.751 1.00 94.06 70 SER A O 1
ATOM 591 N N . GLU A 1 71 ? -13.247 -5.231 7.237 1.00 96.44 71 GLU A N 1
ATOM 592 C CA . GLU A 1 71 ? -12.934 -5.653 5.875 1.00 96.44 71 GLU A CA 1
ATOM 593 C C . GLU A 1 71 ? -11.659 -6.501 5.838 1.00 96.44 71 GLU A C 1
ATOM 595 O O . GLU A 1 71 ? -10.729 -6.290 6.618 1.00 96.44 71 GLU A O 1
ATOM 600 N N . MET A 1 72 ? -11.606 -7.445 4.896 1.00 98.12 72 MET A N 1
ATOM 601 C CA . MET A 1 72 ? -10.452 -8.315 4.667 1.00 98.12 72 MET A CA 1
ATOM 602 C C . MET A 1 72 ? -9.892 -8.053 3.273 1.00 98.12 72 MET A C 1
ATOM 604 O O . MET A 1 72 ? -10.577 -8.257 2.268 1.00 98.12 72 MET A O 1
ATOM 608 N N . ILE A 1 73 ? -8.646 -7.597 3.223 1.00 98.50 73 ILE A N 1
ATOM 609 C CA . ILE A 1 73 ? -7.937 -7.239 1.999 1.00 98.50 73 ILE A CA 1
ATOM 610 C C . ILE A 1 73 ? -6.892 -8.313 1.715 1.00 98.50 73 ILE A C 1
ATOM 612 O O . ILE A 1 73 ? -6.101 -8.652 2.588 1.00 98.50 73 ILE A O 1
ATOM 616 N N . THR A 1 74 ? -6.888 -8.857 0.501 1.00 98.75 74 THR A N 1
ATOM 617 C CA . THR A 1 74 ? -5.868 -9.812 0.043 1.00 98.75 74 THR A CA 1
ATOM 618 C C . THR A 1 74 ? -4.835 -9.080 -0.805 1.00 98.75 74 THR A C 1
ATOM 620 O O . THR A 1 74 ? -5.211 -8.420 -1.777 1.00 98.75 74 THR A O 1
ATOM 623 N N . SER A 1 75 ? -3.550 -9.193 -0.473 1.00 98.69 75 SER A N 1
ATOM 624 C CA . SER A 1 75 ? -2.460 -8.700 -1.320 1.00 98.69 75 SER A CA 1
ATOM 625 C C . SER A 1 75 ? -2.154 -9.687 -2.441 1.00 98.69 75 SER A C 1
ATOM 627 O O . SER A 1 75 ? -1.985 -10.885 -2.224 1.00 98.69 75 SER A O 1
ATOM 629 N N . LEU A 1 76 ? -2.044 -9.178 -3.662 1.00 98.81 76 LEU A N 1
ATOM 630 C CA . LEU A 1 76 ? -1.691 -9.943 -4.850 1.00 98.81 76 LEU A CA 1
ATOM 631 C C . LEU A 1 76 ? -0.422 -9.335 -5.436 1.00 98.81 76 LEU A C 1
ATOM 633 O O . LEU A 1 76 ? -0.478 -8.254 -6.007 1.00 98.81 76 LEU A O 1
ATOM 637 N N . HIS A 1 77 ? 0.718 -10.007 -5.283 1.00 98.56 77 HIS A N 1
ATOM 638 C CA . HIS A 1 77 ? 1.950 -9.606 -5.975 1.00 98.56 77 HIS A CA 1
ATOM 639 C C . HIS A 1 77 ? 1.788 -9.749 -7.487 1.00 98.56 77 HIS A C 1
ATOM 641 O O . HIS A 1 77 ? 1.446 -10.828 -7.971 1.00 98.56 77 HIS A O 1
ATOM 647 N 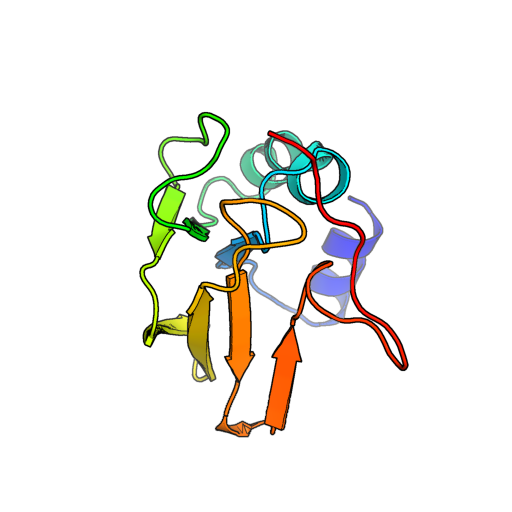N . THR A 1 78 ? 1.992 -8.644 -8.200 1.00 97.94 78 THR A N 1
ATOM 648 C CA . THR A 1 78 ? 1.764 -8.483 -9.639 1.00 97.94 78 THR A CA 1
ATOM 649 C C . THR A 1 78 ? 2.936 -7.733 -10.284 1.00 97.94 78 THR A C 1
ATOM 651 O O . THR A 1 78 ? 2.749 -6.627 -10.796 1.00 97.94 78 THR A O 1
ATOM 654 N N . PRO A 1 79 ? 4.157 -8.300 -10.253 1.00 96.56 79 PRO A N 1
ATOM 655 C CA . PRO A 1 79 ? 5.333 -7.648 -10.816 1.00 96.56 79 PRO A CA 1
ATOM 656 C C . PRO A 1 79 ? 5.146 -7.403 -12.319 1.00 96.56 79 PRO A C 1
ATOM 658 O O . PRO A 1 79 ? 4.578 -8.229 -13.035 1.00 96.56 79 PRO A O 1
ATOM 661 N N . GLY A 1 80 ? 5.627 -6.259 -12.799 1.00 94.69 80 GLY A N 1
ATOM 662 C CA . GLY A 1 80 ? 5.506 -5.867 -14.201 1.00 94.69 80 GLY A CA 1
ATOM 663 C C . GLY A 1 80 ? 5.724 -4.373 -14.371 1.00 94.69 80 GLY A C 1
ATOM 664 O O . GLY A 1 80 ? 6.814 -3.956 -14.745 1.00 94.69 80 GLY A O 1
ATOM 665 N N . HIS A 1 81 ? 4.704 -3.563 -14.058 1.00 95.69 81 HIS A N 1
ATOM 666 C CA . HIS A 1 81 ? 4.848 -2.102 -14.069 1.00 95.69 81 HIS A CA 1
ATOM 667 C C . HIS A 1 81 ? 6.012 -1.647 -13.184 1.00 95.69 81 HIS A C 1
ATOM 669 O O . HIS A 1 81 ? 6.846 -0.857 -13.616 1.00 95.69 81 HIS A O 1
ATOM 675 N N . TYR A 1 82 ? 6.080 -2.210 -11.976 1.00 96.06 82 TYR A N 1
ATOM 676 C CA . TYR A 1 82 ? 7.221 -2.095 -11.079 1.00 96.06 82 TYR A CA 1
ATOM 677 C C . TYR A 1 82 ? 7.468 -3.436 -10.360 1.00 96.06 82 TYR A C 1
ATOM 679 O O . TYR A 1 82 ? 6.496 -4.181 -10.165 1.00 96.06 82 TYR A O 1
ATOM 687 N N . PRO A 1 83 ? 8.711 -3.793 -9.977 1.00 96.44 83 PRO A N 1
ATOM 688 C CA . PRO A 1 83 ? 9.018 -5.108 -9.395 1.00 96.44 83 PRO A CA 1
ATOM 689 C C . PRO A 1 83 ? 8.245 -5.426 -8.106 1.00 96.44 83 PRO A C 1
ATOM 691 O O . PRO A 1 83 ? 7.858 -6.574 -7.868 1.00 96.44 83 PRO A O 1
ATOM 694 N N . ASP A 1 84 ? 7.961 -4.401 -7.302 1.00 97.12 84 ASP A N 1
ATOM 695 C CA . ASP A 1 84 ? 7.281 -4.517 -6.010 1.00 97.12 84 ASP A CA 1
ATOM 696 C C . ASP A 1 84 ? 5.762 -4.264 -6.076 1.00 97.12 84 ASP A C 1
ATOM 698 O O . ASP A 1 84 ? 5.115 -4.039 -5.053 1.00 97.12 84 ASP A O 1
ATOM 702 N N . SER A 1 85 ? 5.181 -4.336 -7.280 1.00 98.12 85 SER A N 1
ATOM 703 C CA . SER A 1 85 ? 3.758 -4.067 -7.500 1.00 98.12 85 SER A CA 1
ATOM 704 C C . SER A 1 85 ? 2.835 -5.069 -6.800 1.00 98.12 85 SER A C 1
ATOM 706 O O . SER A 1 85 ? 2.971 -6.285 -6.941 1.00 98.12 85 SER A O 1
ATOM 708 N N . LEU A 1 86 ? 1.837 -4.541 -6.096 1.00 98.69 86 LEU A N 1
ATOM 709 C CA . LEU A 1 86 ? 0.722 -5.233 -5.469 1.00 98.69 86 LEU A CA 1
ATOM 710 C C . LEU A 1 86 ? -0.612 -4.708 -6.009 1.00 98.69 86 LEU A C 1
ATOM 712 O O . LEU A 1 86 ? -0.838 -3.498 -6.092 1.00 98.69 86 LEU A O 1
ATOM 716 N N . CYS A 1 87 ? -1.548 -5.627 -6.219 1.00 98.81 87 CYS A N 1
ATOM 717 C CA . CYS A 1 87 ? -2.975 -5.332 -6.221 1.00 98.81 87 CYS A CA 1
ATOM 718 C C . CYS A 1 87 ? -3.596 -5.691 -4.859 1.00 98.81 87 CYS A C 1
ATOM 720 O O . CYS A 1 87 ? -3.196 -6.666 -4.219 1.00 98.81 87 CYS A O 1
ATOM 722 N N . PHE A 1 88 ? -4.619 -4.947 -4.435 1.00 98.81 88 PHE A N 1
ATOM 723 C CA . PHE A 1 88 ? -5.351 -5.197 -3.188 1.00 98.81 88 PHE A CA 1
ATOM 724 C C . PHE A 1 88 ? -6.793 -5.581 -3.479 1.00 98.81 88 PHE A C 1
ATOM 726 O O . PHE A 1 88 ? -7.590 -4.761 -3.942 1.00 98.81 88 PHE A O 1
ATOM 733 N N . TRP A 1 89 ? -7.127 -6.840 -3.212 1.00 98.69 89 TRP A N 1
ATOM 734 C CA . TRP A 1 89 ? -8.439 -7.396 -3.501 1.00 98.69 89 TRP A CA 1
ATOM 735 C C . TRP A 1 89 ? -9.311 -7.429 -2.250 1.00 98.69 89 TRP A C 1
ATOM 737 O O . TRP A 1 89 ? -8.996 -8.110 -1.273 1.00 98.69 89 TRP A O 1
ATOM 747 N N . ASN A 1 90 ? -10.443 -6.732 -2.302 1.00 98.25 90 ASN A N 1
ATOM 748 C CA . ASN A 1 90 ? -11.537 -6.927 -1.367 1.00 98.25 90 ASN A CA 1
ATOM 749 C C . ASN A 1 90 ? -12.578 -7.842 -2.023 1.00 98.25 90 ASN A C 1
ATOM 751 O O . ASN A 1 90 ? -13.421 -7.401 -2.810 1.00 98.25 90 ASN A O 1
ATOM 755 N N . LYS A 1 91 ? -12.522 -9.130 -1.672 1.00 96.38 91 LYS A N 1
ATOM 756 C CA . LYS A 1 91 ? -13.432 -10.149 -2.208 1.00 96.38 91 LYS A CA 1
ATOM 757 C C . LYS A 1 91 ? -14.896 -9.882 -1.852 1.00 96.38 91 LYS A C 1
ATOM 759 O O . LYS A 1 91 ? -15.764 -10.113 -2.685 1.00 96.38 91 LYS A O 1
ATOM 764 N N . LYS A 1 92 ? -15.168 -9.399 -0.634 1.00 96.94 92 LYS A N 1
ATOM 765 C CA . LYS A 1 92 ? -16.529 -9.136 -0.138 1.00 96.94 92 LYS A CA 1
ATOM 766 C C . LYS A 1 92 ? -17.232 -8.071 -0.980 1.00 96.94 92 LYS A C 1
ATOM 768 O O . LYS A 1 92 ? -18.390 -8.253 -1.335 1.00 96.94 92 LYS A O 1
ATOM 773 N N . ASN A 1 93 ? -16.515 -7.005 -1.329 1.00 96.69 93 ASN A N 1
ATOM 774 C CA . ASN A 1 93 ? -17.064 -5.870 -2.074 1.00 96.69 93 ASN A CA 1
ATOM 775 C C . ASN A 1 93 ? -16.856 -5.979 -3.594 1.00 96.69 93 ASN A C 1
ATOM 777 O O . ASN A 1 93 ? -17.258 -5.081 -4.324 1.00 96.69 93 ASN A O 1
ATOM 781 N N . ASN A 1 94 ? -16.244 -7.071 -4.071 1.00 96.75 94 ASN A N 1
ATOM 782 C CA . ASN A 1 94 ? -15.860 -7.271 -5.470 1.00 96.75 94 ASN A CA 1
ATOM 783 C C . ASN A 1 94 ? -15.041 -6.097 -6.048 1.00 96.75 94 ASN A C 1
ATOM 785 O O . ASN A 1 94 ? -15.236 -5.681 -7.189 1.00 96.75 94 ASN A O 1
ATOM 789 N N . SER A 1 95 ? -14.116 -5.572 -5.242 1.00 97.56 95 SER A N 1
ATOM 790 C CA . SER A 1 95 ? -13.295 -4.409 -5.588 1.00 97.56 95 SER A CA 1
ATOM 791 C C . SER A 1 95 ? -11.817 -4.773 -5.609 1.00 97.56 95 SER A C 1
ATOM 793 O O . SER A 1 95 ? -11.339 -5.519 -4.752 1.00 97.56 95 SER A O 1
ATOM 795 N N . LEU A 1 96 ? -11.084 -4.210 -6.568 1.00 98.25 96 LEU A N 1
ATOM 796 C CA . LEU A 1 96 ? -9.648 -4.405 -6.731 1.00 98.25 96 LEU A CA 1
ATOM 797 C C . LEU A 1 96 ? -8.965 -3.049 -6.915 1.00 98.25 96 LEU A C 1
ATOM 799 O O . LEU A 1 96 ? -9.302 -2.307 -7.834 1.00 98.25 96 LEU A O 1
ATOM 803 N N . PHE A 1 97 ? -7.988 -2.748 -6.064 1.00 98.50 97 PHE A N 1
ATOM 804 C CA . PHE A 1 97 ? -7.077 -1.624 -6.271 1.00 98.50 97 PHE A CA 1
ATOM 805 C C . PHE A 1 97 ? -5.851 -2.147 -7.011 1.00 98.50 97 PHE A C 1
ATOM 807 O O . PHE A 1 97 ? -5.133 -2.989 -6.476 1.00 98.50 97 PHE A O 1
ATOM 814 N N . THR A 1 98 ? -5.640 -1.692 -8.242 1.00 98.50 98 THR A N 1
ATOM 815 C CA . THR A 1 98 ? -4.650 -2.275 -9.162 1.00 98.50 98 THR A CA 1
ATOM 816 C C . THR A 1 98 ? -3.339 -1.502 -9.252 1.00 98.50 98 THR A C 1
ATOM 818 O O . THR A 1 98 ? -2.390 -1.987 -9.873 1.00 98.50 98 THR A O 1
ATOM 821 N N . GLY A 1 99 ? -3.290 -0.296 -8.676 1.00 97.75 99 GLY A N 1
ATOM 822 C CA . GLY A 1 99 ? -2.225 0.663 -8.962 1.00 97.75 99 GLY A CA 1
ATOM 823 C C . GLY A 1 99 ? -2.061 0.820 -10.472 1.00 97.75 99 GLY A C 1
ATOM 824 O O . GLY A 1 99 ? -3.044 0.922 -11.206 1.00 97.75 99 GLY A O 1
ATOM 825 N N . ASP A 1 100 ? -0.822 0.712 -10.928 1.00 98.00 100 ASP A N 1
ATOM 826 C CA . ASP A 1 100 ? -0.472 0.823 -12.341 1.00 98.00 100 ASP A CA 1
ATOM 827 C C . ASP A 1 100 ? -0.337 -0.549 -13.030 1.00 98.00 100 ASP A C 1
ATOM 829 O O . ASP A 1 100 ? 0.029 -0.629 -14.199 1.00 98.00 100 ASP A O 1
ATOM 833 N N . THR A 1 101 ? -0.685 -1.655 -12.360 1.00 97.50 101 THR A N 1
ATOM 834 C CA . THR A 1 101 ? -0.706 -2.989 -12.993 1.00 97.50 101 THR A CA 1
ATOM 835 C C . THR A 1 101 ? -1.738 -3.035 -14.123 1.00 97.50 101 THR A C 1
ATOM 837 O O . THR A 1 101 ? -1.460 -3.497 -15.233 1.00 97.50 101 THR A O 1
ATOM 840 N N . MET A 1 102 ? -2.944 -2.533 -13.850 1.00 97.50 102 MET A N 1
ATOM 841 C CA . MET A 1 102 ? -4.075 -2.571 -14.772 1.00 97.50 102 MET A CA 1
ATOM 842 C C . MET A 1 102 ? -4.879 -1.278 -14.699 1.00 97.50 102 MET A C 1
ATOM 844 O O . MET A 1 102 ? -5.209 -0.792 -13.618 1.00 97.50 102 MET A O 1
ATOM 848 N N . PHE A 1 103 ? -5.263 -0.793 -15.874 1.00 97.44 103 PHE A N 1
ATOM 849 C CA . PHE A 1 103 ? -6.223 0.278 -16.078 1.00 97.44 103 PHE A CA 1
ATOM 850 C C . PHE A 1 103 ? -7.425 -0.255 -16.862 1.00 97.44 103 PHE A C 1
ATOM 852 O O . PHE A 1 103 ? -7.383 -1.328 -17.467 1.00 97.44 103 PHE A O 1
ATOM 859 N N . VAL A 1 104 ? -8.501 0.527 -16.921 1.00 96.81 104 VAL A N 1
ATOM 860 C CA . VAL A 1 104 ? -9.632 0.205 -17.797 1.00 96.81 104 VAL A CA 1
ATOM 861 C C . VAL A 1 104 ? -9.143 0.162 -19.251 1.00 96.81 104 VAL A C 1
ATOM 863 O O . VAL A 1 104 ? -8.718 1.173 -19.805 1.00 96.81 104 VAL A O 1
ATOM 866 N N . GLY A 1 105 ? -9.176 -1.031 -19.851 1.00 96.75 105 GLY A N 1
ATOM 867 C CA . GLY A 1 105 ? -8.822 -1.264 -21.254 1.00 96.75 105 GLY A CA 1
ATOM 868 C C . GLY A 1 105 ? -7.325 -1.353 -21.579 1.00 96.75 105 GLY A C 1
ATOM 869 O O . GLY A 1 105 ? -6.994 -1.475 -22.756 1.0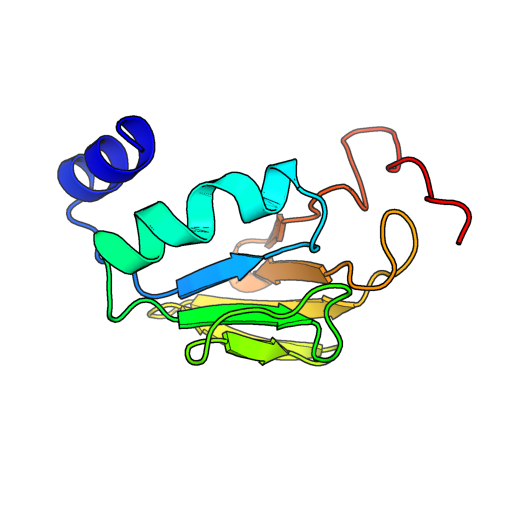0 96.75 105 GLY A O 1
ATOM 870 N N . ARG A 1 106 ? -6.412 -1.298 -20.595 1.00 96.50 106 ARG A N 1
ATOM 871 C CA . ARG A 1 106 ? -4.958 -1.432 -20.835 1.00 96.50 106 ARG A CA 1
ATOM 872 C C . ARG A 1 106 ? -4.174 -1.837 -19.582 1.00 96.50 106 ARG A C 1
ATOM 874 O O . ARG A 1 106 ? -4.683 -1.753 -18.471 1.00 96.50 106 ARG A O 1
ATOM 881 N N . THR A 1 107 ? -2.904 -2.185 -19.748 1.00 96.75 107 THR A N 1
ATOM 882 C CA . THR A 1 107 ? -1.947 -2.375 -18.644 1.00 96.75 107 THR A CA 1
ATOM 883 C C . THR A 1 107 ? -1.074 -1.136 -18.445 1.00 96.75 107 THR A C 1
ATOM 885 O O . THR A 1 107 ? -1.018 -0.258 -19.315 1.00 96.75 107 THR A O 1
ATOM 888 N N . GLY A 1 108 ? -0.383 -1.048 -17.307 1.00 95.25 108 GLY A N 1
ATOM 889 C CA . GLY A 1 108 ? 0.727 -0.108 -17.162 1.00 95.25 108 GLY A CA 1
ATOM 890 C C . GLY A 1 108 ? 1.909 -0.465 -18.051 1.00 95.25 108 GLY A C 1
ATOM 891 O O . GLY A 1 108 ? 2.031 -1.586 -18.549 1.00 95.25 108 GLY A O 1
ATOM 892 N N . ARG A 1 109 ? 2.781 0.522 -18.262 1.00 94.94 109 ARG A N 1
ATOM 893 C CA . ARG A 1 109 ? 4.076 0.316 -18.925 1.00 94.94 109 ARG A CA 1
ATOM 894 C C . ARG A 1 109 ? 5.022 -0.380 -17.959 1.00 94.94 109 ARG A C 1
ATOM 896 O O . ARG A 1 109 ? 4.988 -0.060 -16.780 1.00 94.94 109 ARG A O 1
ATOM 903 N N . THR A 1 110 ? 5.865 -1.274 -18.443 1.00 92.25 110 THR A N 1
ATOM 904 C CA . THR A 1 110 ? 6.920 -1.890 -17.635 1.00 92.25 110 THR A CA 1
ATOM 905 C C . THR A 1 110 ? 8.112 -0.947 -17.523 1.00 92.25 110 THR A C 1
ATOM 907 O O . THR A 1 110 ? 8.392 -0.193 -18.458 1.00 92.25 110 THR A O 1
ATOM 910 N N . VAL A 1 111 ? 8.804 -0.973 -16.387 1.00 85.06 111 VAL A N 1
ATOM 911 C CA . VAL A 1 111 ? 10.158 -0.419 -16.305 1.00 85.06 111 VAL A CA 1
ATOM 912 C C . VAL A 1 111 ? 11.143 -1.479 -16.782 1.00 85.06 111 VAL A C 1
ATOM 914 O O . VAL A 1 111 ? 11.067 -2.629 -16.352 1.00 85.06 111 VAL A O 1
ATOM 917 N N . ASP A 1 112 ? 12.043 -1.105 -17.687 1.00 62.12 112 ASP A N 1
ATOM 918 C CA . ASP A 1 112 ? 13.208 -1.933 -17.987 1.00 62.12 112 ASP A CA 1
ATOM 919 C C . ASP A 1 112 ? 14.189 -1.753 -16.822 1.00 62.12 112 ASP A C 1
ATOM 921 O O . ASP A 1 112 ? 14.728 -0.662 -16.621 1.00 62.12 112 ASP A O 1
ATOM 925 N N . THR A 1 113 ? 14.336 -2.794 -16.006 1.00 56.53 113 THR A N 1
ATOM 926 C CA . THR A 1 113 ? 15.358 -2.889 -14.951 1.00 56.53 113 THR A CA 1
ATOM 927 C C . THR A 1 113 ? 16.677 -3.384 -15.513 1.00 56.53 113 THR A C 1
ATOM 929 O O . THR A 1 113 ? 16.629 -4.406 -16.239 1.00 56.53 113 THR A O 1
#

Organism: NCBI:txid408172